Protein AF-A0A382LL78-F1 (afdb_monomer_lite)

Organism: NCBI:txid408172

Sequence (101 aa):
MESWSSGGLLHEVRAEGRPEKYDMINVFSKHSNVISLIPGEVAVGMYYSEGALRPKGYPNVYHYMTRVTQVFVKENRSWKVRASHCSSIQDGSGTSQTAME

Secondary structure (DSSP, 8-state):
-EEEESSS-EEEE-TT-----EEEEEEEEEEEEEEEEETTTEEEEEEEEEEEEEETTS--EEEEEEEEEEEEEEETTEEEEEEEEEEE-TT--S-------

Foldseek 3Di:
DEFEELPADTDDDDQVDDPWAWPDDDKDWDPWDKAAPDVPFKIKIWTWIFAKTGTPPHDIFGTAIKIKIWIWGQDPNDTTTHYMYIYHDPVHDDSPCNDDD

InterPro domains:
  IPR032710 NTF2-like domain superfamily [SSF54427] (33-89)

Structure (mmCIF, N/CA/C/O backbone):
data_AF-A0A382LL78-F1
#
_entry.id   AF-A0A382LL78-F1
#
loop_
_atom_site.group_PDB
_atom_site.id
_atom_site.type_symbol
_atom_site.label_atom_id
_atom_site.label_alt_id
_atom_site.label_comp_id
_atom_site.label_asym_id
_atom_site.label_entity_id
_atom_site.label_seq_id
_atom_site.pdbx_PDB_ins_code
_atom_site.Cartn_x
_atom_site.Cartn_y
_atom_site.Cartn_z
_atom_site.occupancy
_atom_site.B_iso_or_equiv
_atom_site.auth_seq_id
_atom_site.auth_comp_id
_atom_site.auth_asym_id
_atom_site.auth_atom_id
_atom_site.pdbx_PDB_model_num
ATOM 1 N N . MET A 1 1 ? -13.111 -2.852 -0.213 1.00 71.56 1 MET A N 1
ATOM 2 C CA . MET A 1 1 ? -12.610 -1.952 -1.270 1.00 71.56 1 MET A CA 1
ATOM 3 C C . MET A 1 1 ? -11.470 -1.134 -0.688 1.00 71.56 1 MET A C 1
ATOM 5 O O . MET A 1 1 ? -11.494 -0.886 0.514 1.00 71.56 1 MET A O 1
ATOM 9 N N . GLU A 1 2 ? -10.477 -0.791 -1.497 1.00 77.25 2 GLU A N 1
ATOM 10 C CA . GLU A 1 2 ? -9.329 0.035 -1.124 1.00 77.25 2 GLU A CA 1
ATOM 11 C C . GLU A 1 2 ? -9.205 1.200 -2.108 1.00 77.25 2 GLU A C 1
ATOM 13 O O . GLU A 1 2 ? -9.225 0.987 -3.319 1.00 77.25 2 GLU A O 1
ATOM 18 N N . SER A 1 3 ? -9.060 2.419 -1.591 1.00 76.06 3 SER A N 1
ATOM 19 C CA . SER A 1 3 ? -8.690 3.585 -2.394 1.00 76.06 3 SER A CA 1
ATOM 20 C C . SER A 1 3 ? -7.170 3.643 -2.532 1.00 76.06 3 SER A C 1
ATOM 22 O O . SER A 1 3 ? -6.468 3.865 -1.545 1.00 76.06 3 SER A O 1
ATOM 24 N N . TRP A 1 4 ? -6.652 3.441 -3.738 1.00 77.12 4 TRP A N 1
ATOM 25 C CA . TRP A 1 4 ? -5.219 3.378 -4.014 1.00 77.12 4 TRP A CA 1
ATOM 26 C C . TRP A 1 4 ? -4.770 4.500 -4.949 1.00 77.12 4 TRP A C 1
ATOM 28 O O . TRP A 1 4 ? -5.440 4.810 -5.930 1.00 77.12 4 TRP A O 1
ATOM 38 N N . SER A 1 5 ? -3.616 5.101 -4.669 1.00 71.81 5 SER A N 1
ATOM 39 C CA . SER A 1 5 ? -2.973 6.068 -5.563 1.00 71.81 5 SER A CA 1
ATOM 40 C C . SER A 1 5 ? -1.462 5.877 -5.567 1.00 71.81 5 SER A C 1
ATOM 42 O O . SER A 1 5 ? -0.855 5.602 -4.532 1.00 71.81 5 SER A O 1
ATOM 44 N N . SER A 1 6 ? -0.856 6.065 -6.735 1.00 67.50 6 SER A N 1
ATOM 45 C CA . SER A 1 6 ? 0.568 5.851 -7.001 1.00 67.50 6 SER A CA 1
ATOM 46 C C . SER A 1 6 ? 1.356 7.146 -7.275 1.00 67.50 6 SER A C 1
ATOM 48 O O . SER A 1 6 ? 2.430 7.134 -7.880 1.00 67.50 6 SER A O 1
ATOM 50 N N . GLY A 1 7 ? 0.807 8.286 -6.839 1.00 61.84 7 GLY A N 1
ATOM 51 C CA . GLY A 1 7 ? 1.295 9.629 -7.181 1.00 61.84 7 GLY A CA 1
ATOM 52 C C . GLY A 1 7 ? 0.643 10.212 -8.442 1.00 61.84 7 GLY A C 1
ATOM 53 O O . GLY A 1 7 ? 0.836 11.388 -8.733 1.00 61.84 7 GLY A O 1
ATOM 54 N N . GLY A 1 8 ? -0.152 9.405 -9.154 1.00 67.62 8 GLY A N 1
ATOM 55 C CA . GLY A 1 8 ? -1.052 9.819 -10.232 1.00 67.62 8 GLY A CA 1
ATOM 56 C C . GLY A 1 8 ? -2.524 9.795 -9.802 1.00 67.62 8 GLY A C 1
ATOM 57 O O . GLY A 1 8 ? -2.892 10.354 -8.769 1.00 67.62 8 GLY A O 1
ATOM 58 N N . LEU A 1 9 ? -3.376 9.142 -10.598 1.00 71.38 9 LEU A N 1
ATOM 59 C CA . LEU A 1 9 ? -4.822 9.058 -10.360 1.00 71.38 9 LEU A CA 1
ATOM 60 C C . LEU A 1 9 ? -5.178 8.195 -9.133 1.00 71.38 9 LEU A C 1
ATOM 62 O O . LEU A 1 9 ? -4.390 7.371 -8.663 1.00 71.38 9 LEU A O 1
ATOM 66 N N . LEU A 1 10 ? -6.382 8.421 -8.603 1.00 76.12 10 LEU A N 1
ATOM 67 C CA . LEU A 1 10 ? -6.992 7.590 -7.568 1.00 76.12 10 LEU A CA 1
ATOM 68 C C . LEU A 1 10 ? -7.748 6.434 -8.232 1.00 76.12 10 LEU A C 1
ATOM 70 O O . LEU A 1 10 ? -8.543 6.660 -9.143 1.00 76.12 10 LEU A O 1
ATOM 74 N N . HIS A 1 11 ? -7.535 5.217 -7.745 1.00 75.62 11 HIS A N 1
ATOM 75 C CA . HIS A 1 11 ? -8.199 4.007 -8.216 1.00 75.62 11 HIS A CA 1
ATOM 76 C C . HIS A 1 11 ? -8.892 3.280 -7.063 1.00 75.62 11 HIS A C 1
ATOM 78 O O . HIS A 1 11 ? -8.421 3.297 -5.925 1.00 75.62 11 HIS A O 1
ATOM 84 N N . GLU A 1 12 ? -9.990 2.593 -7.366 1.00 78.56 12 GLU A N 1
ATOM 85 C CA . GLU A 1 12 ? -10.614 1.645 -6.445 1.00 78.56 12 GLU A CA 1
ATOM 86 C C . GLU A 1 12 ? -10.138 0.231 -6.764 1.00 78.56 12 GLU A C 1
ATOM 88 O O . GLU A 1 12 ? -10.331 -0.279 -7.868 1.00 78.56 12 GLU A O 1
ATOM 93 N N . VAL A 1 13 ? -9.521 -0.419 -5.779 1.00 77.94 13 VAL A N 1
ATOM 94 C CA . VAL A 1 13 ? -9.030 -1.792 -5.895 1.00 77.94 13 VAL A CA 1
ATOM 95 C C . VAL A 1 13 ? -9.674 -2.701 -4.852 1.00 77.94 13 VAL A C 1
ATOM 97 O O . VAL A 1 13 ? -10.341 -2.277 -3.898 1.00 77.94 13 VAL A O 1
ATOM 100 N N . ARG A 1 14 ? -9.517 -4.008 -5.054 1.00 72.69 14 ARG A N 1
ATOM 101 C CA . ARG A 1 14 ? -9.925 -5.011 -4.071 1.00 72.69 14 ARG A CA 1
ATOM 102 C C . ARG A 1 14 ? -9.035 -4.909 -2.832 1.00 72.69 14 ARG A C 1
ATOM 104 O O . ARG A 1 14 ? -7.833 -4.714 -2.943 1.00 72.69 14 ARG A O 1
ATOM 111 N N . ALA A 1 15 ? -9.628 -5.071 -1.649 1.00 64.19 15 ALA A N 1
ATOM 112 C CA . ALA A 1 15 ? -8.897 -4.948 -0.380 1.00 64.19 15 ALA A CA 1
ATOM 113 C C . ALA A 1 15 ? -7.964 -6.143 -0.109 1.00 64.19 15 ALA A C 1
ATOM 115 O O . ALA A 1 15 ? -7.205 -6.146 0.856 1.00 64.19 15 ALA A O 1
ATOM 116 N N . GLU A 1 16 ? -8.070 -7.185 -0.932 1.00 64.75 16 GLU A N 1
ATOM 117 C CA . GLU A 1 16 ? -7.199 -8.356 -0.958 1.00 64.75 16 GLU A CA 1
ATOM 118 C C . GLU A 1 16 ? -5.840 -8.063 -1.620 1.00 64.75 16 GLU A C 1
ATOM 120 O O . GLU A 1 16 ? -4.969 -8.930 -1.620 1.00 64.75 16 GLU A O 1
ATOM 125 N N . GLY A 1 17 ? -5.648 -6.854 -2.157 1.00 59.06 17 GLY A N 1
ATOM 126 C CA . GLY A 1 17 ? -4.423 -6.420 -2.815 1.00 59.06 17 GLY A CA 1
ATOM 127 C C . GLY A 1 17 ? -4.571 -6.298 -4.330 1.00 59.06 17 GLY A C 1
ATOM 128 O O . GLY A 1 17 ? -5.644 -6.487 -4.911 1.00 59.06 17 GLY A O 1
ATOM 129 N N . ARG A 1 18 ? -3.461 -5.945 -4.982 1.00 65.94 18 ARG A N 1
ATOM 130 C CA . ARG A 1 18 ? -3.416 -5.695 -6.425 1.00 65.94 18 ARG A CA 1
ATOM 131 C C . ARG A 1 18 ? -3.310 -7.018 -7.198 1.00 65.94 18 ARG A C 1
ATOM 133 O O . ARG A 1 18 ? -2.568 -7.899 -6.769 1.00 65.94 18 ARG A O 1
ATOM 140 N N . PRO A 1 19 ? -3.973 -7.158 -8.360 1.00 56.34 19 PRO A N 1
ATOM 141 C CA . PRO A 1 19 ? -3.845 -8.335 -9.222 1.00 56.34 19 PRO A CA 1
ATOM 142 C C . PRO A 1 19 ? -2.531 -8.363 -10.027 1.00 56.34 19 PRO A C 1
ATOM 144 O O . PRO A 1 19 ? -2.369 -9.225 -10.894 1.00 56.34 19 PRO A O 1
ATOM 147 N N . GLU A 1 20 ? -1.617 -7.416 -9.781 1.00 70.56 20 GLU A N 1
ATOM 148 C CA . GLU A 1 20 ? -0.354 -7.288 -10.504 1.00 70.56 20 GLU A CA 1
ATOM 149 C C . GLU A 1 20 ? 0.442 -8.598 -10.448 1.00 70.56 20 GLU A C 1
ATOM 151 O O . GLU A 1 20 ? 0.715 -9.158 -9.384 1.00 70.56 20 GLU A O 1
ATOM 156 N N . LYS A 1 21 ? 0.812 -9.098 -11.628 1.00 79.12 21 LYS A N 1
ATOM 157 C CA . LYS A 1 21 ? 1.673 -10.270 -11.770 1.00 79.12 21 LYS A CA 1
ATOM 158 C C . LYS A 1 21 ? 3.107 -9.791 -11.908 1.00 79.12 21 LYS A C 1
ATOM 160 O O . LYS A 1 21 ? 3.394 -8.929 -12.736 1.00 79.12 21 LYS A 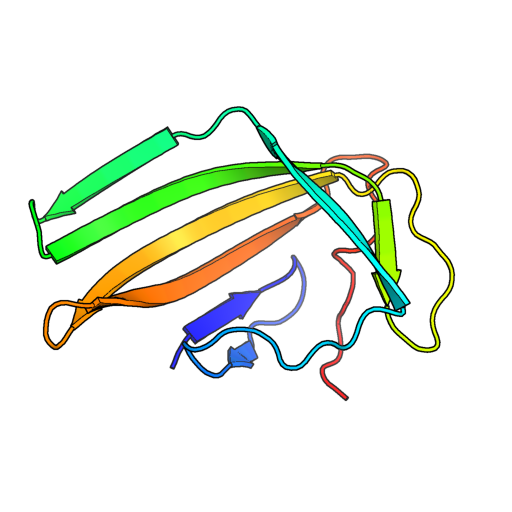O 1
ATOM 165 N N . TYR A 1 22 ? 4.006 -10.402 -11.151 1.00 81.19 22 TYR A N 1
ATOM 166 C CA . TYR A 1 22 ? 5.432 -10.115 -11.210 1.00 81.19 22 TYR A CA 1
ATOM 167 C C . TYR A 1 22 ? 6.180 -11.354 -11.676 1.00 81.19 22 TYR A C 1
ATOM 169 O O . TYR A 1 22 ? 5.920 -12.460 -11.205 1.00 81.19 22 TYR A O 1
ATOM 177 N N . ASP A 1 23 ? 7.133 -11.154 -12.576 1.00 87.00 23 ASP A N 1
ATOM 178 C CA . ASP A 1 23 ? 8.108 -12.183 -12.919 1.00 87.00 23 ASP A CA 1
ATOM 179 C C . ASP A 1 23 ? 9.226 -12.257 -11.864 1.00 87.00 23 ASP A C 1
ATOM 181 O O . ASP A 1 23 ? 9.921 -13.265 -11.764 1.00 87.00 23 ASP A O 1
ATOM 185 N N . MET A 1 24 ? 9.433 -11.177 -11.102 1.00 86.88 24 MET A N 1
ATOM 186 C CA . MET A 1 24 ? 10.351 -11.116 -9.965 1.00 86.88 24 MET A CA 1
ATOM 187 C C . MET A 1 24 ? 9.879 -10.055 -8.970 1.00 86.88 24 MET A C 1
ATOM 189 O O . MET A 1 24 ? 9.512 -8.948 -9.366 1.00 86.88 24 MET A O 1
ATOM 193 N N . ILE A 1 25 ? 9.908 -10.391 -7.681 1.00 88.31 25 ILE A N 1
ATOM 194 C CA . ILE A 1 25 ? 9.637 -9.462 -6.587 1.00 88.31 25 ILE A CA 1
ATOM 195 C C . ILE A 1 25 ? 10.679 -9.673 -5.486 1.00 88.31 25 ILE A C 1
ATOM 197 O O . ILE A 1 25 ? 10.785 -10.753 -4.911 1.00 88.31 25 ILE A O 1
ATOM 201 N N . ASN A 1 26 ? 11.479 -8.644 -5.226 1.00 91.19 26 ASN A N 1
ATOM 202 C CA . ASN A 1 26 ? 12.488 -8.624 -4.176 1.00 91.19 26 ASN A CA 1
ATOM 203 C C . ASN A 1 26 ? 12.478 -7.249 -3.498 1.00 91.19 26 ASN A C 1
ATOM 205 O O . ASN A 1 26 ? 13.399 -6.450 -3.666 1.00 91.19 26 ASN A O 1
ATOM 209 N N . VAL A 1 27 ? 11.384 -6.953 -2.794 1.00 89.88 27 VAL A N 1
ATOM 210 C CA . VAL A 1 27 ? 11.159 -5.685 -2.088 1.00 89.88 27 VAL A CA 1
ATOM 211 C C . VAL A 1 27 ? 10.972 -5.920 -0.596 1.00 89.88 27 VAL A C 1
ATOM 213 O O . VAL A 1 27 ? 10.343 -6.890 -0.177 1.00 89.88 27 VAL A O 1
ATOM 216 N N . PHE A 1 28 ? 11.491 -4.998 0.205 1.00 92.06 28 PHE A N 1
ATOM 217 C CA . PHE A 1 28 ? 11.475 -5.055 1.661 1.00 92.06 28 PHE A CA 1
ATOM 218 C C . PHE A 1 28 ? 10.942 -3.746 2.233 1.00 92.06 28 PHE A C 1
ATOM 220 O O . PHE A 1 28 ? 11.158 -2.669 1.674 1.00 92.06 28 PHE A O 1
ATOM 227 N N . SER A 1 29 ? 10.256 -3.833 3.370 1.00 92.06 29 SER A N 1
ATOM 228 C CA . SER A 1 29 ? 9.855 -2.662 4.144 1.00 92.06 29 SER A CA 1
ATOM 229 C C . SER A 1 29 ? 11.012 -2.161 5.013 1.00 92.06 29 SER A C 1
ATOM 231 O O . SER A 1 29 ? 11.629 -2.952 5.728 1.00 92.06 29 SER A O 1
ATOM 233 N N . LYS A 1 30 ? 11.259 -0.850 5.021 1.00 92.62 30 LYS A N 1
ATOM 234 C CA . LYS A 1 30 ? 12.204 -0.163 5.911 1.00 92.62 30 LYS A CA 1
ATOM 235 C C . LYS A 1 30 ? 11.540 1.018 6.616 1.00 92.62 30 LYS A C 1
ATOM 237 O O . LYS A 1 30 ? 10.572 1.581 6.111 1.00 92.62 30 LYS A O 1
ATOM 242 N N . HIS A 1 31 ? 12.096 1.402 7.768 1.00 93.88 31 HIS A N 1
ATOM 243 C CA . HIS A 1 31 ? 11.659 2.553 8.574 1.00 93.88 31 HIS A CA 1
ATOM 244 C C . HIS A 1 31 ? 10.138 2.593 8.803 1.00 93.88 31 HIS A C 1
ATOM 246 O O . HIS A 1 31 ? 9.485 3.607 8.569 1.00 93.88 31 HIS A O 1
ATOM 252 N N . SER A 1 32 ? 9.563 1.465 9.221 1.00 94.69 32 SER A N 1
ATOM 253 C CA . SER A 1 32 ? 8.127 1.358 9.457 1.00 94.69 32 SER A CA 1
ATOM 254 C C . SER A 1 32 ? 7.702 2.092 10.725 1.00 94.69 32 SER A C 1
ATOM 256 O O . SER A 1 32 ? 8.273 1.881 11.796 1.00 94.69 32 SER A O 1
ATOM 258 N N . ASN A 1 33 ? 6.636 2.871 10.620 1.00 96.50 33 ASN A N 1
ATOM 259 C CA . ASN A 1 33 ? 5.907 3.453 11.731 1.00 96.50 33 ASN A CA 1
ATOM 260 C C . ASN A 1 33 ? 4.439 3.023 11.650 1.00 96.50 33 ASN A C 1
ATOM 262 O O . ASN A 1 33 ? 3.864 2.972 10.563 1.00 96.50 33 ASN A O 1
ATOM 266 N N . VAL A 1 34 ? 3.843 2.698 12.795 1.00 96.50 34 VAL A N 1
ATOM 267 C CA . VAL A 1 34 ? 2.421 2.363 12.891 1.00 96.50 34 VAL A CA 1
ATOM 268 C C . VAL A 1 34 ? 1.794 3.227 13.970 1.00 96.50 34 VAL A C 1
ATOM 270 O O . VAL A 1 34 ? 2.244 3.230 15.114 1.00 96.50 34 VAL A O 1
ATOM 273 N N . ILE A 1 35 ? 0.729 3.929 13.601 1.00 97.56 35 ILE A N 1
ATOM 274 C CA . ILE A 1 35 ? -0.053 4.788 14.481 1.00 97.56 35 ILE A CA 1
ATOM 275 C C . ILE A 1 35 ? -1.427 4.149 14.640 1.00 97.56 35 ILE A C 1
ATOM 277 O O . ILE A 1 35 ? -2.162 3.995 13.666 1.00 97.56 35 ILE A O 1
ATOM 281 N N . SER A 1 36 ? -1.794 3.776 15.864 1.00 97.12 36 SER A N 1
ATOM 282 C CA . SER A 1 36 ? -3.161 3.351 16.164 1.00 97.12 36 SER A CA 1
ATOM 283 C C . SER A 1 36 ? -4.047 4.586 16.305 1.00 97.12 36 SER A C 1
ATOM 285 O O . SER A 1 36 ? -3.848 5.370 17.229 1.00 97.12 36 SER A O 1
ATOM 287 N N . LEU A 1 37 ? -5.028 4.748 15.416 1.00 96.81 37 LEU A N 1
ATOM 288 C CA . LEU A 1 37 ? -6.015 5.831 15.508 1.00 96.81 37 LEU A CA 1
ATOM 289 C C . LEU A 1 37 ? -7.157 5.449 16.451 1.00 96.81 37 LEU A C 1
ATOM 291 O O . LEU A 1 37 ? -7.575 6.252 17.278 1.00 96.81 37 LEU A O 1
ATOM 295 N N . ILE A 1 38 ? -7.621 4.200 16.348 1.00 97.31 38 ILE A N 1
ATOM 296 C CA . ILE A 1 38 ? -8.599 3.600 17.256 1.00 97.31 38 ILE A CA 1
ATOM 297 C C . ILE A 1 38 ? -8.021 2.256 17.707 1.00 97.31 38 ILE A C 1
ATOM 299 O O . ILE A 1 38 ? -7.873 1.357 16.869 1.00 97.31 38 ILE A O 1
ATOM 303 N N . PRO A 1 39 ? -7.651 2.102 18.992 1.00 96.06 39 PRO A N 1
ATOM 304 C CA . PRO A 1 39 ? -7.043 0.880 19.505 1.00 96.06 39 PRO A CA 1
ATOM 305 C C . PRO A 1 39 ? -7.825 -0.376 19.125 1.00 96.06 39 PRO A C 1
ATOM 307 O O . PRO A 1 39 ? -8.983 -0.546 19.487 1.00 96.06 39 PRO A O 1
ATOM 310 N N . GLY A 1 40 ? -7.169 -1.269 18.385 1.00 94.50 40 GLY A N 1
ATOM 311 C CA . GLY A 1 40 ? -7.751 -2.545 17.971 1.00 94.50 40 GLY A CA 1
ATOM 312 C C . GLY A 1 40 ? -8.711 -2.483 16.781 1.00 94.50 40 GLY A C 1
ATOM 313 O O . GLY A 1 40 ? -9.151 -3.548 16.353 1.00 94.50 40 GLY A O 1
ATOM 314 N N . GLU A 1 41 ? -8.980 -1.303 16.217 1.00 96.69 41 GLU A N 1
ATOM 315 C CA . GLU A 1 41 ? -9.934 -1.124 15.115 1.00 96.69 41 GLU A CA 1
ATOM 316 C C . GLU A 1 41 ? -9.327 -0.435 13.894 1.00 96.69 41 GLU A C 1
ATOM 318 O O . GLU A 1 41 ? -9.546 -0.896 12.776 1.00 96.69 41 GLU A O 1
ATOM 323 N N . VAL A 1 42 ? -8.553 0.639 14.083 1.00 97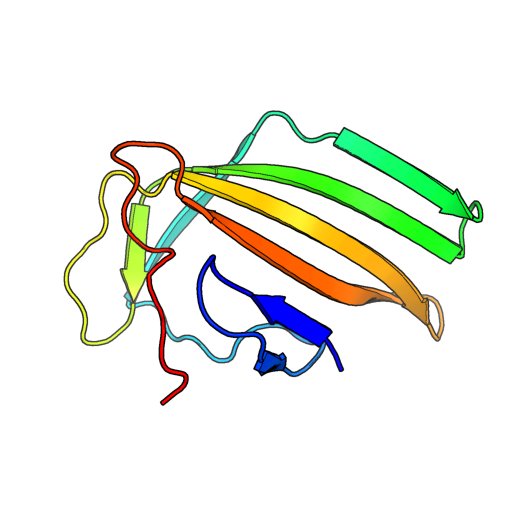.62 42 VAL A N 1
ATOM 324 C CA . VAL A 1 42 ? -8.012 1.447 12.979 1.00 97.62 42 VAL A CA 1
ATOM 325 C C . VAL A 1 42 ? -6.562 1.822 13.245 1.00 97.62 42 VAL A C 1
ATOM 327 O O . VAL A 1 42 ? -6.234 2.383 14.292 1.00 97.62 42 VAL A O 1
ATOM 330 N N . ALA A 1 43 ? -5.698 1.569 12.266 1.00 98.00 43 ALA A N 1
ATOM 331 C CA . ALA A 1 43 ? -4.291 1.940 12.311 1.00 98.00 43 ALA A CA 1
ATOM 332 C C . ALA A 1 43 ? -3.817 2.510 10.971 1.00 98.00 43 ALA A C 1
ATOM 334 O O . ALA A 1 43 ? -4.344 2.173 9.914 1.00 98.00 43 ALA A O 1
ATOM 335 N N . VAL A 1 44 ? -2.792 3.352 11.018 1.00 97.62 44 VAL A N 1
ATOM 336 C CA . VAL A 1 44 ? -2.089 3.868 9.845 1.00 97.62 44 VAL A CA 1
ATOM 337 C C . VAL A 1 44 ? -0.658 3.359 9.890 1.00 97.62 44 VAL A C 1
ATOM 339 O O . VAL A 1 44 ? 0.036 3.565 10.881 1.00 97.62 44 VAL A O 1
ATOM 342 N N . GLY A 1 45 ? -0.227 2.678 8.833 1.00 96.88 45 GLY A N 1
ATOM 343 C CA . GLY A 1 45 ? 1.156 2.256 8.640 1.00 96.88 45 GLY A CA 1
ATOM 344 C C . GLY A 1 45 ? 1.846 3.142 7.614 1.00 96.88 45 GLY A C 1
ATOM 345 O O . GLY A 1 45 ? 1.281 3.440 6.564 1.00 96.88 45 GLY A O 1
ATOM 346 N N . MET A 1 46 ? 3.069 3.554 7.915 1.00 96.25 46 MET A N 1
ATOM 347 C CA . MET A 1 4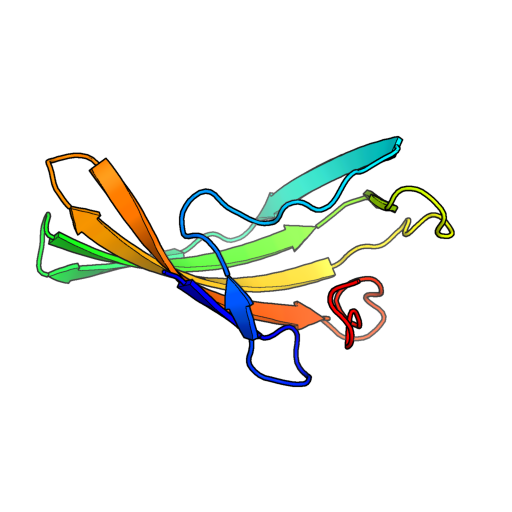6 ? 3.912 4.372 7.050 1.00 96.25 46 MET A CA 1
ATOM 348 C C . MET A 1 46 ? 5.282 3.713 6.970 1.00 96.25 46 MET A C 1
ATOM 350 O O . MET A 1 46 ? 5.870 3.403 8.002 1.00 96.25 46 MET A O 1
ATOM 354 N N . TYR A 1 47 ? 5.788 3.449 5.771 1.00 94.44 47 TYR A N 1
ATOM 355 C CA . TYR A 1 47 ? 7.080 2.788 5.589 1.00 94.44 47 TYR A CA 1
ATOM 356 C C . TYR A 1 47 ? 7.672 3.084 4.211 1.00 94.44 47 TYR A C 1
ATOM 358 O O . TYR A 1 47 ? 6.983 3.549 3.302 1.00 94.44 47 TYR A O 1
ATOM 366 N N . TYR A 1 48 ? 8.954 2.779 4.041 1.00 91.81 48 TYR A N 1
ATOM 367 C CA . TYR A 1 48 ? 9.592 2.725 2.731 1.00 91.81 48 TYR A CA 1
ATOM 368 C C . TYR A 1 48 ? 9.568 1.296 2.198 1.00 91.81 48 TYR A C 1
ATOM 370 O O . TYR A 1 48 ? 9.920 0.365 2.914 1.00 91.81 48 TYR A O 1
ATOM 378 N N . SER A 1 49 ? 9.157 1.114 0.949 1.00 90.81 49 SER A N 1
ATOM 379 C CA . SER A 1 49 ? 9.277 -0.136 0.207 1.00 90.81 49 SER A CA 1
ATOM 380 C C . SER A 1 49 ? 10.430 -0.001 -0.778 1.00 90.81 49 SER A C 1
ATOM 382 O O . SER A 1 49 ? 10.381 0.832 -1.685 1.00 90.81 49 SER A O 1
ATOM 384 N N . GLU A 1 50 ? 11.477 -0.792 -0.563 1.00 90.56 50 GLU A N 1
ATOM 385 C CA . GLU A 1 50 ? 12.740 -0.701 -1.292 1.00 90.56 50 GLU A CA 1
ATOM 386 C C . GLU A 1 50 ? 13.176 -2.057 -1.841 1.00 90.56 50 GLU A C 1
ATOM 388 O O . GLU A 1 50 ? 13.025 -3.076 -1.168 1.00 90.56 50 GLU A O 1
ATOM 393 N N . GLY A 1 51 ? 13.775 -2.073 -3.029 1.00 90.62 51 GLY A N 1
ATOM 394 C CA . GLY A 1 51 ? 14.401 -3.267 -3.588 1.00 90.62 51 GLY A CA 1
ATOM 395 C C . GLY A 1 51 ? 14.347 -3.298 -5.107 1.00 90.62 51 GLY A C 1
ATOM 396 O O . GLY A 1 51 ? 14.571 -2.282 -5.760 1.00 90.62 51 GLY A O 1
ATOM 397 N N . ALA A 1 52 ? 14.039 -4.467 -5.660 1.00 89.50 52 ALA A N 1
ATOM 398 C CA . ALA A 1 52 ? 13.886 -4.662 -7.092 1.00 89.50 52 ALA A CA 1
ATOM 399 C C . ALA A 1 52 ? 12.594 -5.415 -7.419 1.00 89.50 52 ALA A C 1
ATOM 401 O O . ALA A 1 52 ? 12.160 -6.293 -6.670 1.00 89.50 52 ALA A O 1
ATOM 402 N N . LEU A 1 53 ? 11.982 -5.081 -8.551 1.00 89.19 53 LEU A N 1
ATOM 403 C CA . LEU A 1 53 ? 10.807 -5.784 -9.057 1.00 89.19 53 LEU A CA 1
ATOM 404 C C . LEU A 1 53 ? 10.780 -5.801 -10.585 1.00 89.19 53 LEU A C 1
ATOM 406 O O . LEU A 1 53 ? 11.283 -4.892 -11.242 1.00 89.19 53 LEU A O 1
ATOM 410 N N . ARG A 1 54 ? 10.157 -6.836 -11.147 1.00 86.94 54 ARG A N 1
ATOM 411 C CA . ARG A 1 54 ? 9.859 -6.952 -12.576 1.00 86.94 54 ARG A CA 1
ATOM 412 C C . ARG A 1 54 ? 8.381 -7.287 -12.755 1.00 86.94 54 ARG A C 1
ATOM 414 O O . ARG A 1 54 ? 8.015 -8.456 -12.585 1.00 86.94 54 ARG A O 1
ATOM 421 N N . PRO A 1 55 ? 7.525 -6.305 -13.080 1.00 83.62 55 PRO A N 1
ATOM 422 C CA . PRO A 1 55 ? 6.151 -6.579 -13.466 1.00 83.62 55 PRO A CA 1
ATOM 423 C C . PRO A 1 55 ? 6.148 -7.413 -14.744 1.00 83.62 55 PRO A C 1
ATOM 425 O O . PRO A 1 55 ? 6.999 -7.239 -15.620 1.00 83.62 55 PRO A O 1
ATOM 428 N N . LYS A 1 56 ? 5.199 -8.337 -14.852 1.00 82.38 56 LYS A N 1
ATOM 429 C CA . LYS A 1 56 ? 5.094 -9.210 -16.016 1.00 82.38 56 LYS A CA 1
ATOM 430 C C . LYS A 1 56 ? 4.867 -8.374 -17.276 1.00 82.38 56 LYS A C 1
ATOM 432 O O . LYS A 1 56 ? 3.920 -7.599 -17.331 1.00 82.38 56 LYS A O 1
ATOM 437 N N . GLY A 1 57 ? 5.725 -8.548 -18.280 1.00 83.06 57 GLY A N 1
ATOM 438 C CA . GLY A 1 57 ? 5.652 -7.801 -19.544 1.00 83.06 57 GLY A CA 1
ATOM 439 C C . GLY A 1 57 ? 6.340 -6.430 -19.541 1.00 83.06 57 GLY A C 1
ATOM 440 O O . GLY A 1 57 ? 6.349 -5.773 -20.577 1.00 83.06 57 GLY A O 1
ATOM 441 N N . TYR A 1 58 ? 6.963 -6.018 -18.430 1.00 79.81 58 TYR A N 1
ATOM 442 C CA . TYR A 1 58 ? 7.666 -4.737 -18.316 1.00 79.81 58 TYR A CA 1
ATOM 443 C C . TYR A 1 58 ? 9.162 -4.913 -17.996 1.00 79.81 58 TYR A C 1
ATOM 445 O O . TYR A 1 58 ? 9.576 -5.959 -17.482 1.00 79.81 58 TYR A O 1
ATOM 453 N N . PRO A 1 59 ? 10.002 -3.898 -18.286 1.00 83.88 59 PRO A N 1
ATOM 454 C CA . PRO A 1 59 ? 11.410 -3.899 -17.903 1.00 83.88 59 PRO A CA 1
ATOM 455 C C . PRO A 1 59 ? 11.626 -4.029 -16.392 1.00 83.88 59 PRO A C 1
ATOM 457 O O . PRO A 1 59 ? 10.761 -3.705 -15.579 1.00 83.88 59 PRO A O 1
ATOM 460 N N . ASN A 1 60 ? 12.822 -4.480 -16.017 1.00 86.00 60 ASN A N 1
ATOM 461 C CA . ASN A 1 60 ? 13.192 -4.617 -14.615 1.00 86.00 60 ASN A CA 1
ATOM 462 C C . ASN A 1 60 ? 13.412 -3.254 -13.940 1.00 86.00 60 ASN A C 1
ATOM 464 O O . ASN A 1 60 ? 14.077 -2.380 -14.497 1.00 86.00 60 ASN A O 1
ATOM 468 N N . VAL A 1 61 ? 12.935 -3.123 -12.704 1.00 85.38 61 VAL A N 1
ATOM 469 C CA . VAL A 1 61 ? 13.159 -1.974 -11.823 1.00 85.38 61 VAL A CA 1
ATOM 470 C C . VAL A 1 61 ? 14.166 -2.392 -10.755 1.00 85.38 61 VAL A C 1
ATOM 472 O O . VAL A 1 61 ? 13.812 -3.085 -9.806 1.00 85.38 61 VAL A O 1
ATOM 475 N N . TYR A 1 62 ? 15.435 -2.010 -10.915 1.00 83.62 62 TYR A N 1
ATOM 476 C CA . TYR A 1 62 ? 16.523 -2.421 -10.008 1.00 83.62 62 TYR A CA 1
ATOM 477 C C . TYR A 1 62 ? 16.607 -1.599 -8.714 1.00 83.62 62 TYR A C 1
ATOM 479 O O . TYR A 1 62 ? 17.105 -2.094 -7.707 1.00 83.62 62 TYR A O 1
ATOM 487 N N . HIS A 1 63 ? 16.133 -0.353 -8.753 1.00 83.75 63 HIS A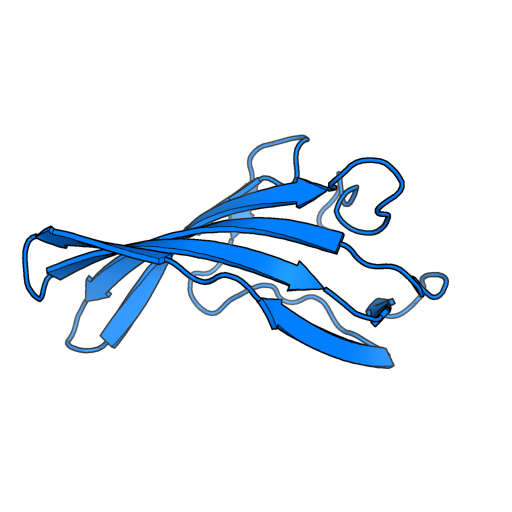 N 1
ATOM 488 C CA . HIS A 1 63 ? 16.174 0.598 -7.641 1.00 83.75 63 HIS A CA 1
ATOM 489 C C . HIS A 1 63 ? 14.760 1.091 -7.329 1.00 83.75 63 HIS A C 1
ATOM 491 O O . HIS A 1 63 ? 14.447 2.278 -7.429 1.00 83.75 63 HIS A O 1
ATOM 497 N N . TYR A 1 64 ? 13.873 0.151 -7.010 1.00 85.19 64 TYR A N 1
ATOM 498 C CA . TYR A 1 64 ? 12.529 0.478 -6.560 1.00 85.19 64 TYR A CA 1
ATOM 499 C C . TYR A 1 64 ? 12.619 1.113 -5.175 1.00 85.19 64 TYR A C 1
ATOM 501 O O . TYR A 1 64 ? 13.162 0.502 -4.256 1.00 85.19 64 TYR A O 1
ATOM 509 N N . MET A 1 65 ? 12.097 2.330 -5.026 1.00 86.06 65 MET A N 1
ATOM 510 C CA . MET A 1 65 ? 12.101 3.052 -3.757 1.00 86.06 65 MET A CA 1
ATOM 511 C C . MET A 1 65 ? 10.849 3.915 -3.635 1.00 86.06 65 MET A C 1
ATOM 513 O O . MET A 1 65 ? 10.677 4.916 -4.333 1.00 86.06 65 MET A O 1
ATOM 517 N N . THR A 1 66 ? 9.964 3.497 -2.736 1.00 86.81 66 THR A N 1
ATOM 518 C CA . THR A 1 66 ? 8.598 4.011 -2.638 1.00 86.81 66 THR A CA 1
ATOM 519 C C . THR A 1 66 ? 8.228 4.297 -1.195 1.00 86.81 66 THR A C 1
ATOM 521 O O . THR A 1 66 ? 8.372 3.439 -0.330 1.00 86.81 66 THR A O 1
ATOM 524 N N . ARG A 1 67 ? 7.686 5.483 -0.928 1.00 90.31 67 ARG A N 1
ATOM 525 C CA . ARG A 1 67 ? 6.960 5.786 0.307 1.00 90.31 67 ARG A CA 1
ATOM 526 C C . ARG A 1 67 ? 5.582 5.161 0.242 1.00 90.31 67 ARG A C 1
ATOM 528 O O . ARG A 1 67 ? 4.855 5.412 -0.713 1.00 90.31 67 ARG A O 1
ATOM 535 N N . VAL A 1 68 ? 5.224 4.391 1.261 1.00 91.31 68 VAL A N 1
ATOM 536 C CA . VAL A 1 68 ? 3.908 3.773 1.391 1.00 91.31 68 VAL A CA 1
ATOM 537 C C . VAL A 1 68 ? 3.227 4.292 2.648 1.00 91.31 68 VAL A C 1
ATOM 539 O O . VAL A 1 68 ? 3.780 4.197 3.741 1.00 91.31 68 VAL A O 1
ATOM 542 N N . THR A 1 69 ? 2.003 4.783 2.484 1.00 94.12 69 THR A N 1
ATOM 543 C CA . THR A 1 69 ? 1.052 5.010 3.572 1.00 94.12 69 THR A CA 1
ATOM 544 C C . THR A 1 69 ? -0.125 4.073 3.364 1.00 94.12 69 THR A C 1
ATOM 546 O O . THR A 1 69 ? -0.660 3.997 2.259 1.00 94.12 69 THR A O 1
ATOM 549 N N . GLN A 1 70 ? -0.536 3.358 4.404 1.00 94.81 70 GLN A N 1
ATOM 550 C CA . GLN A 1 70 ? -1.681 2.454 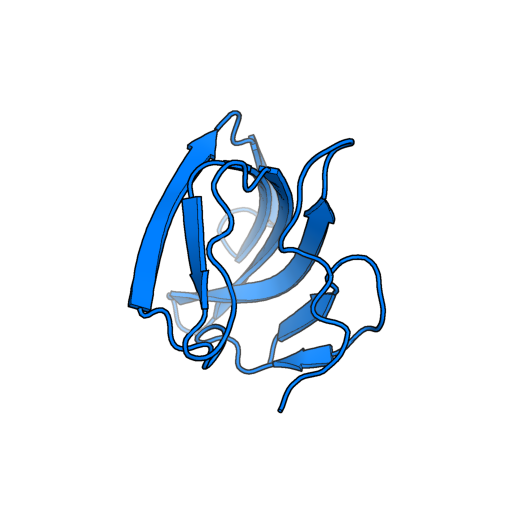4.376 1.00 94.81 70 GLN A CA 1
ATOM 551 C C . GLN A 1 70 ? -2.576 2.676 5.586 1.00 94.81 70 GLN A C 1
ATOM 553 O O . GLN A 1 70 ? -2.098 2.773 6.713 1.00 94.81 70 GLN A O 1
ATOM 558 N N . VAL A 1 71 ? -3.882 2.725 5.345 1.00 96.00 71 VAL A N 1
ATOM 559 C CA . VAL A 1 71 ? -4.910 2.739 6.385 1.00 96.00 71 VAL A CA 1
ATOM 560 C C . VAL A 1 71 ? -5.464 1.329 6.523 1.00 96.00 71 VAL A C 1
ATOM 562 O O . VAL A 1 71 ? -5.997 0.767 5.564 1.00 96.00 71 VAL A O 1
ATOM 565 N N . PHE A 1 72 ? -5.355 0.780 7.726 1.00 95.50 72 PHE A N 1
ATOM 566 C CA . PHE A 1 72 ? -5.849 -0.534 8.102 1.00 95.50 72 PHE A CA 1
ATOM 567 C C . PHE A 1 72 ? -7.099 -0.385 8.960 1.00 95.50 72 PHE A C 1
ATOM 569 O O . PHE A 1 72 ? -7.091 0.343 9.952 1.00 95.50 72 PHE A O 1
ATOM 576 N N . VAL A 1 73 ? -8.150 -1.120 8.608 1.00 96.56 73 VAL A N 1
ATOM 577 C CA . VAL A 1 73 ? -9.381 -1.227 9.396 1.00 96.56 73 VAL A CA 1
ATOM 578 C C . VAL A 1 73 ? -9.626 -2.693 9.716 1.00 96.56 73 VAL A C 1
ATOM 580 O O . VAL A 1 73 ? -9.474 -3.563 8.853 1.00 96.56 73 VAL A O 1
ATOM 583 N N . LYS A 1 74 ? -9.965 -2.985 10.969 1.00 95.75 74 LYS A N 1
ATOM 584 C CA . LYS A 1 74 ? -10.278 -4.335 11.421 1.00 95.75 74 LYS A CA 1
ATOM 585 C C . LYS A 1 74 ? -11.741 -4.642 11.137 1.00 95.75 74 LYS A C 1
ATOM 587 O O . LYS A 1 74 ? -12.642 -4.062 11.727 1.00 95.75 74 LYS A O 1
ATOM 592 N N . GLU A 1 75 ? -11.970 -5.610 10.267 1.00 93.38 75 GLU A N 1
ATOM 593 C CA . GLU A 1 75 ? -13.297 -6.063 9.869 1.00 93.38 75 GLU A CA 1
ATOM 594 C C . GLU A 1 75 ? -13.379 -7.573 10.028 1.00 93.38 75 GLU A C 1
ATOM 596 O O . GLU A 1 75 ? -12.484 -8.298 9.596 1.00 93.38 75 GLU A O 1
ATOM 601 N N . ASN A 1 76 ? -14.442 -8.072 10.663 1.00 92.50 76 ASN A N 1
ATOM 602 C CA . ASN A 1 76 ? -14.624 -9.510 10.897 1.00 92.50 76 ASN A CA 1
ATOM 603 C C . ASN A 1 76 ? -13.378 -10.178 11.518 1.00 92.50 76 ASN A C 1
ATOM 605 O O . ASN A 1 76 ? -13.028 -11.305 11.181 1.00 92.50 76 ASN A O 1
ATOM 609 N N . ARG A 1 77 ? -12.702 -9.465 12.436 1.00 91.38 77 ARG A N 1
ATOM 610 C CA . ARG A 1 77 ? -11.452 -9.865 13.119 1.00 91.38 77 ARG A CA 1
ATOM 611 C C . ARG A 1 77 ? -10.196 -9.924 12.238 1.00 91.38 77 ARG A C 1
ATOM 613 O O . ARG A 1 77 ? -9.134 -10.264 12.756 1.00 91.38 77 ARG A O 1
ATOM 620 N N . SER A 1 78 ? -10.272 -9.527 10.973 1.00 92.56 78 SER A N 1
ATOM 621 C CA . SER A 1 78 ? -9.130 -9.440 10.060 1.00 92.56 78 SER A CA 1
ATOM 622 C C . SER A 1 78 ? -8.809 -7.989 9.719 1.00 92.56 78 SER A C 1
ATOM 624 O O . SER A 1 78 ? -9.702 -7.170 9.531 1.00 92.56 78 SER A O 1
ATOM 626 N N . TRP A 1 79 ? -7.525 -7.660 9.617 1.00 93.94 79 TRP A N 1
ATOM 627 C CA . TRP A 1 79 ? -7.103 -6.352 9.126 1.00 93.94 79 TRP A CA 1
ATOM 628 C C . TRP A 1 79 ? -7.272 -6.282 7.611 1.00 93.94 79 TRP A C 1
ATOM 630 O O . TRP A 1 79 ? -6.874 -7.197 6.889 1.00 93.94 79 TRP A O 1
ATOM 640 N N . LYS A 1 80 ? -7.869 -5.19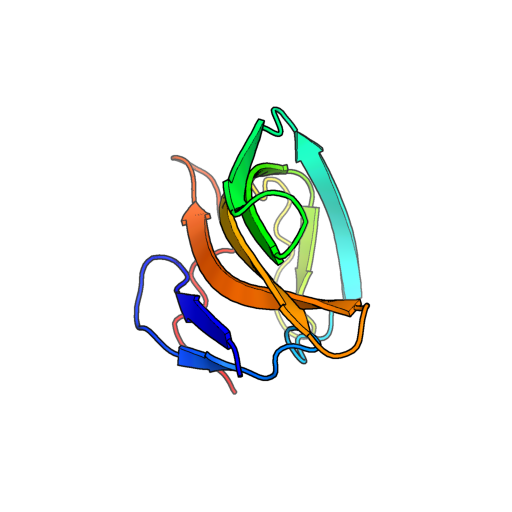4 7.136 1.00 93.62 80 LYS A N 1
ATOM 641 C CA . LYS A 1 80 ? -8.059 -4.898 5.719 1.00 93.62 80 LYS A CA 1
ATOM 642 C C . LYS A 1 80 ? -7.459 -3.538 5.408 1.00 93.62 80 LYS A C 1
ATOM 644 O O . LYS A 1 80 ? -7.655 -2.593 6.170 1.00 93.62 80 LYS A O 1
ATOM 649 N N . VAL A 1 81 ? -6.771 -3.430 4.276 1.00 92.25 81 VAL A N 1
ATOM 650 C CA . VAL A 1 81 ? -6.353 -2.126 3.756 1.00 92.25 81 VAL A CA 1
ATOM 651 C C . VAL A 1 81 ? -7.588 -1.429 3.178 1.00 92.25 81 VAL A C 1
ATOM 653 O O . VAL A 1 81 ? -8.429 -2.048 2.516 1.00 92.25 81 VAL A O 1
ATOM 656 N N . ARG A 1 82 ? -7.758 -0.154 3.521 1.00 92.81 82 ARG A N 1
ATOM 657 C CA . ARG A 1 82 ? -8.884 0.687 3.081 1.00 92.81 82 ARG A CA 1
ATOM 658 C C . ARG A 1 82 ? -8.441 1.867 2.243 1.00 92.81 82 ARG A C 1
ATOM 660 O O . ARG A 1 82 ? -9.175 2.291 1.359 1.00 92.81 82 ARG A O 1
ATOM 667 N N . ALA A 1 83 ? -7.231 2.342 2.482 1.00 90.62 83 ALA A N 1
ATOM 668 C CA . ALA A 1 83 ? -6.585 3.294 1.610 1.00 90.62 83 ALA A CA 1
ATOM 669 C C . ALA A 1 83 ? -5.094 2.997 1.561 1.00 90.62 83 ALA A C 1
ATOM 671 O O . ALA A 1 83 ? -4.500 2.638 2.582 1.00 90.62 83 ALA A O 1
ATOM 672 N N . SER A 1 84 ? -4.490 3.186 0.398 1.00 90.12 84 SER A N 1
ATOM 673 C CA . SER A 1 84 ? -3.049 3.165 0.250 1.00 90.12 84 SER A CA 1
ATOM 674 C C . SER A 1 84 ? -2.594 4.277 -0.676 1.00 90.12 84 SER A C 1
ATOM 676 O O . SER A 1 84 ? -3.182 4.546 -1.719 1.00 90.12 84 SER A O 1
ATOM 678 N N . HIS A 1 85 ? -1.511 4.924 -0.285 1.00 88.38 85 HIS A N 1
ATOM 679 C CA . HIS A 1 85 ? -0.803 5.853 -1.134 1.00 88.38 85 HIS A CA 1
ATOM 680 C C . HIS A 1 85 ? 0.636 5.378 -1.283 1.00 88.38 85 HIS A C 1
ATOM 682 O O . HIS A 1 85 ? 1.304 5.072 -0.294 1.00 88.38 85 HIS A O 1
ATOM 688 N N . CYS A 1 86 ? 1.099 5.302 -2.521 1.00 86.50 86 CYS A N 1
ATOM 689 C CA . CYS A 1 86 ? 2.465 4.983 -2.890 1.00 86.50 86 CYS A CA 1
ATOM 690 C C . CYS A 1 86 ? 3.032 6.166 -3.673 1.00 86.50 86 CYS A C 1
ATOM 692 O O . CYS A 1 86 ? 2.426 6.600 -4.642 1.00 86.50 86 CYS A O 1
ATOM 694 N N . SER A 1 87 ? 4.192 6.682 -3.289 1.00 82.81 87 SER A N 1
ATOM 695 C CA . SER A 1 87 ? 4.898 7.700 -4.075 1.00 82.81 87 SER A CA 1
ATOM 696 C C . SER A 1 87 ? 6.368 7.342 -4.185 1.00 82.81 87 SER A C 1
ATOM 698 O O . SER A 1 87 ? 6.990 6.936 -3.199 1.00 82.81 87 SER A O 1
ATOM 700 N N . SER A 1 88 ? 6.942 7.483 -5.378 1.00 78.25 88 SER A N 1
ATOM 701 C CA . SER A 1 88 ? 8.378 7.311 -5.547 1.00 78.25 88 SER A CA 1
ATOM 702 C C . SER A 1 88 ? 9.140 8.354 -4.724 1.00 78.25 88 SER A C 1
ATOM 704 O O . SER A 1 88 ? 8.704 9.488 -4.493 1.00 78.25 88 SER A O 1
ATOM 706 N N . ILE A 1 89 ? 10.296 7.951 -4.218 1.00 74.00 89 ILE A N 1
ATOM 707 C CA . ILE A 1 89 ? 11.302 8.893 -3.724 1.00 74.00 89 ILE A CA 1
ATOM 708 C C . ILE A 1 89 ? 12.155 9.309 -4.931 1.00 74.00 89 ILE A C 1
ATOM 710 O O . ILE A 1 89 ? 12.226 8.544 -5.887 1.00 74.00 89 ILE A O 1
ATOM 714 N N . GLN A 1 90 ? 12.747 10.513 -4.930 1.00 55.75 90 GLN A N 1
ATOM 715 C CA . GLN A 1 90 ? 13.605 10.995 -6.030 1.00 55.75 90 GLN A CA 1
ATOM 716 C C . GLN A 1 90 ? 14.573 9.902 -6.524 1.00 55.75 90 GLN A C 1
ATOM 718 O O . GLN A 1 90 ? 15.119 9.151 -5.718 1.00 55.75 90 GLN A O 1
ATOM 723 N N . ASP A 1 91 ? 14.707 9.803 -7.851 1.00 52.44 91 ASP A N 1
ATOM 724 C CA . ASP A 1 91 ? 15.409 8.755 -8.620 1.00 52.44 91 ASP A CA 1
ATOM 725 C C . ASP A 1 91 ? 14.867 7.313 -8.490 1.00 52.44 91 ASP A C 1
ATOM 727 O O . ASP A 1 91 ? 15.320 6.406 -9.189 1.00 52.44 91 ASP A O 1
ATOM 731 N N . GLY A 1 92 ? 13.839 7.088 -7.668 1.00 53.28 92 GLY A N 1
ATOM 732 C CA . GLY A 1 92 ? 13.086 5.838 -7.598 1.00 53.28 92 GLY A CA 1
ATOM 733 C C . GLY A 1 92 ? 12.126 5.683 -8.780 1.00 53.28 92 GLY A C 1
ATOM 734 O O . GLY A 1 92 ? 11.324 6.568 -9.082 1.00 53.28 92 GLY A O 1
ATOM 735 N N . SER A 1 93 ? 12.175 4.528 -9.441 1.00 55.91 93 SER A N 1
ATOM 736 C CA . SER A 1 93 ? 11.245 4.145 -10.513 1.00 55.91 93 SER A CA 1
ATOM 737 C C . SER A 1 93 ? 10.267 3.070 -10.025 1.00 55.91 93 SER A C 1
ATOM 739 O O . SER A 1 93 ? 10.529 2.387 -9.038 1.00 55.91 93 SER A O 1
ATOM 741 N N . GLY A 1 94 ? 9.117 2.927 -10.694 1.00 53.12 94 GLY A N 1
ATOM 742 C CA . GLY A 1 94 ? 8.189 1.808 -10.470 1.00 53.12 94 GLY A CA 1
ATOM 743 C C . GLY A 1 94 ? 6.873 2.121 -9.750 1.00 53.12 94 GLY A C 1
ATOM 744 O O . GLY A 1 94 ? 6.046 1.222 -9.648 1.00 53.12 94 GLY A O 1
ATOM 745 N N . THR A 1 95 ? 6.620 3.358 -9.303 1.00 51.84 95 THR A N 1
ATOM 746 C CA . THR A 1 95 ? 5.264 3.770 -8.867 1.00 51.84 95 THR A CA 1
ATOM 747 C C . THR A 1 95 ? 4.456 4.425 -9.977 1.00 51.84 95 THR A C 1
ATOM 749 O O . THR A 1 95 ? 3.267 4.636 -9.814 1.00 51.84 95 THR A O 1
ATOM 752 N N . SER A 1 96 ? 5.052 4.728 -11.128 1.00 53.47 96 SER A N 1
ATOM 753 C CA . SER A 1 96 ? 4.405 5.429 -12.246 1.00 53.47 96 SER A CA 1
ATOM 754 C C . SER A 1 96 ? 3.407 4.560 -13.034 1.00 53.47 96 SER A C 1
ATOM 756 O O . SER A 1 96 ? 3.287 4.699 -14.248 1.00 53.47 96 SER A O 1
ATOM 758 N N . GLN A 1 97 ? 2.715 3.624 -12.382 1.00 52.09 97 GLN A N 1
ATOM 759 C CA . GLN A 1 97 ? 1.587 2.918 -12.983 1.00 52.09 97 GLN A CA 1
ATOM 760 C C . GLN A 1 97 ? 0.379 3.856 -12.955 1.00 52.09 97 GLN A C 1
ATOM 762 O O . GLN A 1 97 ? -0.328 3.960 -11.955 1.00 52.09 97 GLN A O 1
ATOM 767 N N . THR A 1 98 ? 0.191 4.578 -14.058 1.00 42.53 98 THR A N 1
ATOM 768 C CA . THR A 1 98 ? -0.960 5.463 -14.306 1.00 42.53 98 THR A CA 1
ATOM 769 C C . THR A 1 98 ? -2.168 4.703 -14.868 1.00 42.53 98 THR A C 1
ATOM 771 O O . THR A 1 98 ? -3.233 5.286 -15.046 1.00 42.53 98 THR A O 1
ATOM 774 N N . ALA A 1 99 ? -2.021 3.412 -15.174 1.00 35.34 99 ALA A N 1
ATOM 775 C CA . ALA A 1 99 ? -3.064 2.601 -15.782 1.00 35.34 99 ALA A CA 1
ATOM 776 C C . ALA A 1 99 ? -3.132 1.230 -15.107 1.00 35.34 99 ALA A C 1
ATOM 778 O O . ALA A 1 99 ? -2.137 0.509 -15.036 1.00 35.34 99 ALA A O 1
ATOM 779 N N . MET A 1 100 ? -4.320 0.894 -14.613 1.00 40.03 100 MET A N 1
ATOM 780 C CA . MET A 1 100 ? -4.714 -0.494 -14.421 1.00 40.03 100 MET A CA 1
ATOM 781 C C . MET A 1 100 ? -5.091 -1.015 -15.812 1.00 40.03 100 MET A C 1
ATOM 783 O O . MET A 1 100 ? -5.983 -0.436 -16.433 1.00 40.03 100 MET A O 1
ATOM 787 N N . GLU A 1 101 ? -4.397 -2.034 -16.315 1.00 36.94 101 GLU A N 1
ATOM 788 C CA . GLU A 1 101 ? -4.894 -2.854 -17.432 1.00 36.94 101 GLU A CA 1
ATOM 789 C C . GLU A 1 101 ? -5.673 -4.051 -16.877 1.00 36.94 101 GLU A C 1
ATOM 791 O O . GLU A 1 101 ? -5.194 -4.664 -15.889 1.00 36.94 101 GLU A O 1
#

pLDDT: mean 81.5, std 15.65, range [35.34, 98.0]

Radius of gyration: 14.01 Å; chains: 1; bounding box: 31×23×39 Å